Protein AF-A0A0B7C1D8-F1 (afdb_monomer_lite)

Structure (mmCIF, N/CA/C/O backbone):
data_AF-A0A0B7C1D8-F1
#
_entry.id   AF-A0A0B7C1D8-F1
#
loop_
_atom_site.group_PDB
_atom_si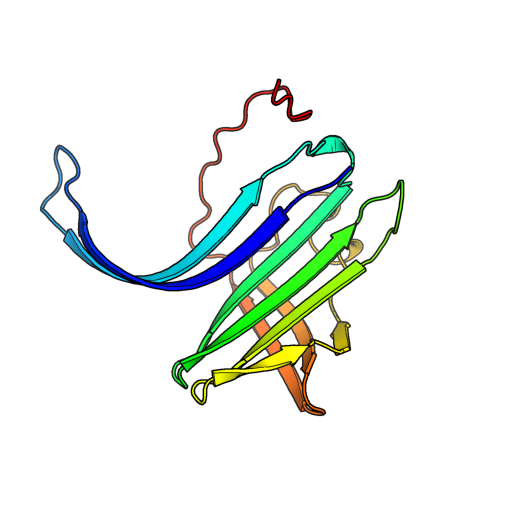te.id
_atom_site.type_symbol
_atom_site.label_atom_id
_atom_site.label_alt_id
_atom_site.label_comp_id
_atom_site.label_asym_id
_atom_site.label_entity_id
_atom_site.label_seq_id
_atom_site.pdbx_PDB_ins_code
_atom_site.Cartn_x
_atom_site.Cartn_y
_atom_site.Cartn_z
_atom_site.occupancy
_atom_site.B_iso_or_equiv
_atom_site.auth_seq_id
_atom_site.auth_comp_id
_atom_site.auth_asym_id
_atom_site.auth_atom_id
_atom_site.pdbx_PDB_model_num
ATOM 1 N N . ASN A 1 1 ? -17.982 16.133 -4.429 1.00 58.16 1 ASN A N 1
ATOM 2 C CA . ASN A 1 1 ? -16.902 15.341 -5.052 1.00 58.16 1 ASN A CA 1
ATOM 3 C C . ASN A 1 1 ? -17.218 13.875 -4.863 1.00 58.16 1 ASN A C 1
ATOM 5 O O . ASN A 1 1 ? -17.187 13.420 -3.731 1.00 58.16 1 ASN A O 1
ATOM 9 N N . HIS A 1 2 ? -17.600 13.175 -5.929 1.00 66.50 2 HIS A N 1
ATOM 10 C CA . HIS A 1 2 ? -17.726 11.719 -5.913 1.00 66.50 2 HIS A CA 1
ATOM 11 C C . HIS A 1 2 ? -16.501 11.149 -6.629 1.00 66.50 2 HIS A C 1
ATOM 13 O O . HIS A 1 2 ? -16.227 11.529 -7.769 1.00 66.50 2 HIS A O 1
ATOM 19 N N . GLN A 1 3 ? -15.752 10.302 -5.929 1.00 74.75 3 GLN A N 1
ATOM 20 C CA . GLN A 1 3 ? -14.661 9.513 -6.483 1.00 74.75 3 GLN A CA 1
ATOM 21 C C . GLN A 1 3 ? -15.024 8.051 -6.253 1.00 74.75 3 GLN A C 1
ATOM 23 O O . GLN A 1 3 ? -15.318 7.661 -5.125 1.00 74.75 3 GLN A O 1
ATOM 28 N N . SER A 1 4 ? -15.002 7.256 -7.316 1.00 82.12 4 SER A N 1
ATOM 29 C CA . SER A 1 4 ? -15.065 5.804 -7.203 1.00 82.12 4 SER A CA 1
ATOM 30 C C . SER A 1 4 ? -13.639 5.278 -7.140 1.00 82.12 4 SER A C 1
ATOM 32 O O . SER A 1 4 ? -12.812 5.604 -7.995 1.00 82.12 4 SER A O 1
ATOM 34 N N . HIS A 1 5 ? -13.355 4.496 -6.107 1.00 86.56 5 HIS A N 1
ATOM 35 C CA . HIS A 1 5 ? -12.053 3.900 -5.861 1.00 86.56 5 HIS A CA 1
ATOM 36 C C . HIS A 1 5 ? -12.253 2.424 -5.547 1.00 86.56 5 HIS A C 1
ATOM 38 O O . HIS A 1 5 ? -13.123 2.081 -4.745 1.00 86.56 5 HIS A O 1
ATOM 44 N N . TYR A 1 6 ? -11.493 1.565 -6.210 1.00 87.62 6 TYR A N 1
ATOM 45 C CA . TYR A 1 6 ? -11.467 0.147 -5.903 1.00 87.62 6 TYR A CA 1
ATOM 46 C C . TYR A 1 6 ? -10.062 -0.394 -6.128 1.00 87.62 6 TYR A C 1
ATOM 48 O O . TYR A 1 6 ? -9.352 0.013 -7.049 1.00 87.62 6 TYR A O 1
ATOM 56 N N . GLU A 1 7 ? -9.703 -1.350 -5.288 1.00 91.31 7 GLU A N 1
ATOM 57 C CA . GLU A 1 7 ? -8.437 -2.055 -5.331 1.00 91.31 7 GLU A CA 1
ATOM 58 C C . GLU A 1 7 ? -8.730 -3.532 -5.591 1.00 91.31 7 GLU A C 1
ATOM 60 O O . GLU A 1 7 ? -9.698 -4.088 -5.067 1.00 91.31 7 GLU A O 1
ATOM 65 N N . GLN A 1 8 ? -7.918 -4.171 -6.427 1.00 92.62 8 GLN A N 1
ATOM 66 C CA . GLN A 1 8 ? -8.058 -5.591 -6.723 1.00 92.62 8 GLN A CA 1
ATOM 67 C C . GLN A 1 8 ? -6.700 -6.279 -6.659 1.00 92.62 8 GLN A C 1
ATOM 69 O O . GLN A 1 8 ? -5.808 -5.971 -7.450 1.00 92.62 8 GLN A O 1
ATOM 74 N N . TRP A 1 9 ? -6.572 -7.235 -5.745 1.00 95.00 9 TRP A N 1
ATOM 75 C CA . TRP A 1 9 ? -5.408 -8.109 -5.639 1.00 95.00 9 TRP A CA 1
ATOM 76 C C . TRP A 1 9 ? -5.431 -9.189 -6.716 1.00 95.00 9 TRP A C 1
ATOM 78 O O . TRP A 1 9 ? -6.497 -9.666 -7.117 1.00 95.00 9 TRP A O 1
ATOM 88 N N . GLY A 1 10 ? -4.252 -9.574 -7.187 1.00 92.81 10 GLY A N 1
ATOM 89 C CA . GLY A 1 10 ? -4.111 -10.655 -8.145 1.00 92.81 10 GLY A CA 1
ATOM 90 C C . GLY A 1 10 ? -2.677 -10.857 -8.599 1.00 92.81 10 GLY A C 1
ATOM 91 O O . GLY A 1 10 ? -1.728 -10.340 -8.016 1.00 92.81 10 GLY A O 1
ATOM 92 N N . GLU A 1 11 ? -2.538 -11.604 -9.685 1.00 94.38 11 GLU A N 1
ATOM 93 C CA . GLU A 1 11 ? -1.246 -12.009 -10.223 1.00 94.38 11 GLU A CA 1
ATOM 94 C C . GLU A 1 11 ? -1.040 -11.432 -11.619 1.00 94.38 11 GLU A C 1
ATOM 96 O O . GLU A 1 11 ? -1.950 -11.437 -12.451 1.00 94.38 11 GLU A O 1
ATOM 101 N N . LEU A 1 12 ? 0.183 -10.986 -11.893 1.00 93.75 12 LEU A N 1
ATOM 102 C CA . LEU A 1 12 ? 0.639 -10.621 -13.224 1.00 93.75 12 LEU A CA 1
ATOM 103 C C . LEU A 1 12 ? 1.667 -11.650 -13.692 1.00 93.75 12 LEU A C 1
ATOM 105 O O . LEU A 1 12 ? 2.711 -11.836 -13.063 1.00 93.75 12 LEU A O 1
ATOM 109 N N . ARG A 1 13 ? 1.366 -12.316 -14.811 1.00 96.69 13 ARG A N 1
ATOM 110 C CA . ARG A 1 13 ? 2.254 -13.288 -15.458 1.00 96.69 13 ARG A CA 1
ATOM 111 C C . ARG A 1 13 ? 2.494 -12.869 -16.902 1.00 96.69 13 ARG A C 1
ATOM 113 O O . ARG A 1 13 ? 1.536 -12.545 -17.602 1.00 96.69 13 ARG A O 1
ATOM 120 N N . GLY A 1 14 ? 3.739 -12.903 -17.360 1.00 96.44 14 GLY A N 1
ATOM 121 C CA . GLY A 1 14 ? 4.055 -12.594 -18.754 1.00 96.44 14 GLY A CA 1
ATOM 122 C C . GLY A 1 14 ? 5.543 -12.434 -19.013 1.00 96.44 14 GLY A C 1
ATOM 123 O O . GLY A 1 14 ? 6.355 -12.617 -18.112 1.00 96.44 14 GLY A O 1
ATOM 124 N N . THR A 1 15 ? 5.890 -12.070 -20.242 1.00 97.62 15 THR A N 1
ATOM 125 C CA . THR A 1 15 ? 7.268 -11.768 -20.637 1.00 97.62 15 THR A CA 1
ATOM 126 C C . THR A 1 15 ? 7.417 -10.265 -20.830 1.00 97.62 15 THR A C 1
ATOM 128 O O . THR A 1 15 ? 6.639 -9.641 -21.552 1.00 97.62 15 THR A O 1
ATOM 131 N N . LEU A 1 16 ? 8.399 -9.679 -20.155 1.00 95.94 16 LEU A N 1
ATOM 132 C CA . LEU A 1 16 ? 8.808 -8.297 -20.328 1.00 95.94 16 LEU A CA 1
ATOM 133 C C . LEU A 1 16 ? 9.881 -8.235 -21.414 1.00 95.94 16 LEU A C 1
ATOM 135 O O . LEU A 1 16 ? 10.964 -8.798 -21.257 1.00 95.94 16 LEU A O 1
ATOM 139 N N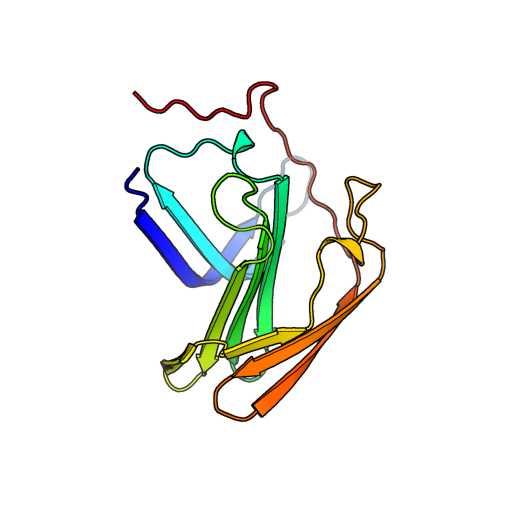 . HIS A 1 17 ? 9.566 -7.509 -22.480 1.00 96.81 17 HIS A N 1
ATOM 140 C CA . HIS A 1 17 ? 10.490 -7.190 -23.560 1.00 96.81 17 HIS A CA 1
ATOM 141 C C . HIS A 1 17 ? 10.956 -5.741 -23.394 1.00 96.81 17 HIS A C 1
ATOM 143 O O . HIS A 1 17 ? 10.128 -4.826 -23.380 1.00 96.81 17 HIS A O 1
ATOM 149 N N . VAL A 1 18 ? 12.266 -5.526 -23.266 1.00 95.81 18 VAL A N 1
ATOM 150 C CA . VAL A 1 18 ? 12.875 -4.188 -23.224 1.00 95.81 18 VAL A CA 1
ATOM 151 C C . VAL A 1 18 ? 13.947 -4.127 -24.304 1.00 95.81 18 VAL A C 1
ATO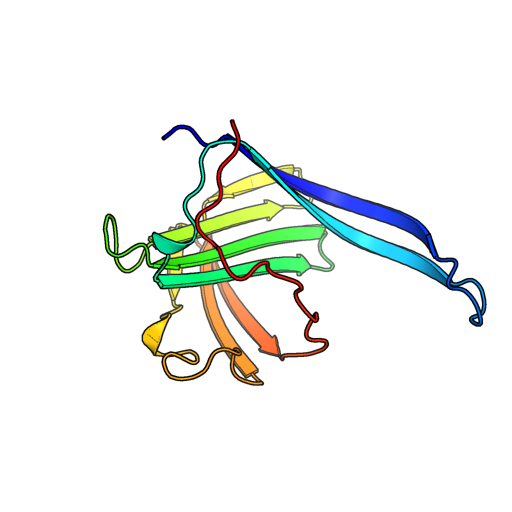M 153 O O . VAL A 1 18 ? 14.815 -4.992 -24.360 1.00 95.81 18 VAL A O 1
ATOM 156 N N . GLU A 1 19 ? 13.883 -3.121 -25.177 1.00 97.00 19 GLU A N 1
ATOM 157 C CA . GLU A 1 19 ? 14.850 -2.957 -26.265 1.00 97.00 19 GLU A CA 1
ATOM 158 C C . GLU A 1 19 ? 16.291 -2.938 -25.728 1.00 97.00 19 GLU A C 1
ATOM 160 O O . GLU A 1 19 ? 16.604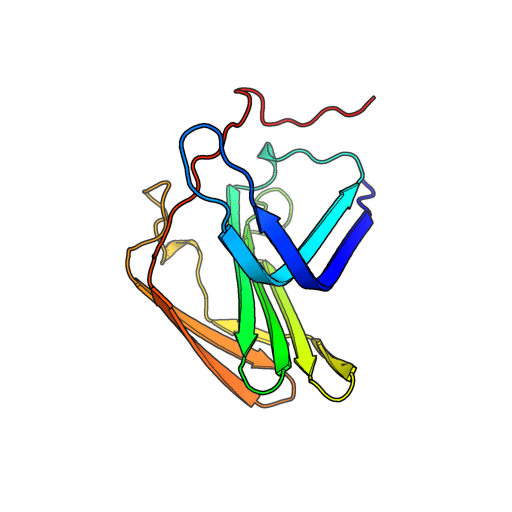 -2.210 -24.788 1.00 97.00 19 GLU A O 1
ATOM 165 N N . GLY A 1 20 ? 17.166 -3.756 -26.320 1.00 96.75 20 GLY A N 1
ATOM 166 C CA . GLY A 1 20 ? 18.560 -3.887 -25.889 1.00 96.75 20 GLY A CA 1
ATOM 167 C C . GLY A 1 20 ? 18.782 -4.778 -24.660 1.00 96.75 20 GLY A C 1
ATOM 168 O O . GLY A 1 20 ? 19.921 -4.894 -24.212 1.00 96.75 20 GLY A O 1
ATOM 169 N N . HIS A 1 21 ? 17.736 -5.423 -24.135 1.00 96.06 21 HIS A N 1
ATOM 170 C CA . HIS A 1 21 ? 17.819 -6.378 -23.032 1.00 96.06 21 HIS A CA 1
ATOM 171 C C . HIS A 1 21 ? 17.192 -7.723 -23.410 1.00 96.06 21 HIS A C 1
ATOM 173 O O . HIS A 1 21 ? 16.262 -7.785 -24.212 1.00 96.06 21 HIS A O 1
ATOM 179 N N . ASP A 1 22 ? 17.687 -8.795 -22.792 1.00 97.38 22 ASP A N 1
ATOM 180 C CA . ASP A 1 22 ? 17.092 -10.121 -22.934 1.00 97.38 22 ASP A CA 1
ATOM 181 C C . ASP A 1 22 ? 15.690 -10.164 -22.316 1.00 97.38 22 ASP A C 1
ATOM 183 O O . ASP A 1 22 ? 15.440 -9.572 -21.258 1.00 97.38 22 ASP A O 1
ATOM 187 N N . ASP A 1 23 ? 14.802 -10.933 -22.943 1.00 97.69 23 ASP A N 1
ATOM 188 C CA . ASP A 1 23 ? 13.445 -11.188 -22.467 1.00 97.69 23 ASP A CA 1
ATOM 189 C C . ASP A 1 23 ? 13.433 -11.703 -21.023 1.00 97.69 23 ASP A C 1
ATOM 191 O O . ASP A 1 23 ? 14.123 -12.663 -20.674 1.00 97.69 23 ASP A O 1
ATOM 195 N N . GLN A 1 24 ? 12.593 -11.098 -20.181 1.00 96.44 24 GLN A N 1
ATOM 196 C CA . GLN A 1 24 ? 12.438 -11.498 -18.783 1.00 96.44 24 GLN A CA 1
ATOM 197 C C . GLN A 1 24 ? 11.048 -12.086 -18.551 1.00 96.44 24 GLN A C 1
ATOM 199 O O . GLN A 1 24 ? 10.043 -11.403 -18.730 1.00 96.44 24 GLN A O 1
ATOM 204 N N . THR A 1 25 ? 10.963 -13.341 -18.107 1.00 96.62 25 THR A N 1
ATOM 205 C CA . THR A 1 25 ? 9.682 -13.913 -17.660 1.00 96.62 25 THR A CA 1
ATOM 206 C C . THR A 1 25 ? 9.369 -13.424 -16.248 1.00 96.62 25 THR A C 1
ATOM 208 O O . THR A 1 25 ? 10.174 -13.592 -15.334 1.00 96.62 25 THR A O 1
ATOM 211 N N . LEU A 1 26 ? 8.193 -12.831 -16.063 1.00 95.38 26 LEU A N 1
ATOM 212 C CA . LEU A 1 26 ? 7.729 -12.251 -14.810 1.00 95.38 26 LEU A CA 1
ATOM 213 C C . LEU A 1 26 ? 6.573 -13.054 -14.213 1.00 95.38 26 LEU A C 1
ATOM 215 O O . LEU A 1 26 ? 5.627 -13.446 -14.903 1.00 95.38 26 LEU A O 1
ATOM 219 N N . TYR A 1 27 ? 6.640 -13.219 -12.895 1.00 94.75 27 TYR A N 1
ATOM 220 C CA . TYR A 1 27 ? 5.557 -13.693 -12.048 1.00 94.75 27 TYR A CA 1
ATOM 221 C C . TYR A 1 27 ? 5.484 -12.795 -10.815 1.00 94.75 27 TYR A C 1
ATOM 223 O O . TYR A 1 27 ? 6.358 -12.858 -9.950 1.00 94.75 27 TYR A O 1
ATOM 231 N N . LEU A 1 28 ? 4.486 -11.916 -10.766 1.00 92.38 28 LEU A N 1
ATOM 232 C CA . LEU A 1 28 ? 4.375 -10.875 -9.748 1.00 92.38 28 LEU A CA 1
ATOM 233 C C . LEU A 1 28 ? 3.023 -10.952 -9.043 1.00 92.38 28 LEU A C 1
ATOM 235 O O . LEU A 1 28 ? 1.986 -11.092 -9.689 1.00 92.38 28 LEU A O 1
ATOM 239 N N . GLN A 1 29 ? 3.040 -10.785 -7.723 1.00 92.75 29 GLN A N 1
ATOM 240 C CA . GLN A 1 29 ? 1.844 -10.427 -6.961 1.00 92.75 29 GLN A CA 1
ATOM 241 C C . GLN A 1 29 ? 1.607 -8.929 -7.125 1.00 92.75 29 GLN A C 1
ATOM 243 O O . GLN A 1 29 ? 2.545 -8.133 -7.044 1.00 92.75 29 GLN A O 1
ATOM 248 N N . CYS A 1 30 ? 0.378 -8.541 -7.437 1.00 92.75 30 CYS A N 1
ATOM 249 C CA . CYS A 1 30 ? 0.049 -7.188 -7.860 1.00 92.75 30 CYS A CA 1
ATOM 250 C C . CYS A 1 30 ? -1.266 -6.713 -7.247 1.00 92.75 30 CYS A C 1
ATOM 252 O O . CYS A 1 30 ? -2.163 -7.494 -6.930 1.00 92.75 30 CYS A O 1
ATOM 254 N N . VAL A 1 31 ? -1.389 -5.392 -7.158 1.00 93.75 31 VAL A N 1
ATOM 255 C CA . VAL A 1 31 ? -2.645 -4.709 -6.869 1.00 93.75 31 VAL A CA 1
ATOM 256 C C . VAL A 1 31 ? -2.987 -3.804 -8.044 1.00 93.75 31 VAL A C 1
ATOM 258 O O . VAL A 1 31 ? -2.154 -3.039 -8.531 1.00 93.75 31 VAL A O 1
ATOM 261 N N . ARG A 1 32 ? -4.225 -3.899 -8.521 1.00 92.75 32 ARG A N 1
ATOM 262 C CA . ARG A 1 32 ? -4.810 -2.928 -9.440 1.00 92.75 32 ARG A CA 1
ATOM 263 C C . ARG A 1 32 ? -5.536 -1.882 -8.610 1.00 92.75 32 ARG A C 1
ATOM 265 O O . ARG A 1 32 ? -6.653 -2.131 -8.169 1.00 92.75 32 ARG A O 1
ATOM 272 N N . ASP A 1 33 ? -4.894 -0.738 -8.413 1.00 90.88 33 ASP A N 1
ATOM 273 C CA . ASP A 1 33 ? -5.528 0.454 -7.852 1.00 90.88 33 ASP A CA 1
ATOM 274 C C . ASP A 1 33 ? -6.207 1.252 -8.974 1.00 90.88 33 ASP A C 1
ATOM 276 O O . ASP A 1 33 ? -5.556 1.671 -9.935 1.00 90.88 33 ASP A O 1
ATOM 280 N N . HIS A 1 34 ? -7.522 1.443 -8.881 1.00 89.50 34 HIS A N 1
ATOM 281 C CA . HIS A 1 34 ? -8.278 2.230 -9.845 1.00 89.50 34 HIS A CA 1
ATOM 282 C C . HIS A 1 34 ? -9.075 3.332 -9.155 1.00 89.50 34 HIS A C 1
ATOM 284 O O . HIS A 1 34 ? -9.967 3.088 -8.343 1.00 89.50 34 HIS A O 1
ATOM 290 N N . SER A 1 35 ? -8.812 4.566 -9.581 1.00 85.56 35 SER A N 1
ATOM 291 C CA . SER A 1 35 ? -9.479 5.773 -9.106 1.00 85.56 35 SER A CA 1
ATOM 292 C C . SER A 1 35 ? -10.076 6.551 -10.278 1.00 85.56 35 SER A C 1
ATOM 294 O O . SER A 1 35 ? -9.356 6.917 -11.202 1.00 85.56 35 SER A O 1
ATOM 296 N N . PHE A 1 36 ? -11.371 6.868 -10.216 1.00 85.12 36 PHE A N 1
ATOM 297 C CA . PHE A 1 36 ? -12.057 7.706 -11.206 1.00 85.12 36 PHE A CA 1
ATOM 298 C C . PHE A 1 36 ? -12.920 8.778 -10.527 1.00 85.12 36 PHE A C 1
ATOM 300 O O . PHE A 1 36 ? -13.601 8.511 -9.536 1.00 85.12 36 PHE A O 1
ATOM 307 N N . GLY A 1 37 ? -12.900 9.995 -11.074 1.00 83.62 37 GLY A N 1
ATOM 308 C CA . GLY A 1 37 ? -13.656 11.149 -10.587 1.00 83.62 37 GLY A CA 1
ATOM 309 C C . GLY A 1 37 ? -12.804 12.417 -10.500 1.00 83.62 37 GLY A C 1
ATOM 310 O O . GLY A 1 37 ? -11.612 12.415 -10.807 1.00 83.62 37 GLY A O 1
ATOM 311 N N . ARG A 1 38 ? -13.414 13.527 -10.066 1.00 81.44 38 ARG A N 1
ATOM 312 C CA . ARG A 1 38 ? -12.685 14.787 -9.842 1.00 81.44 38 ARG A CA 1
ATOM 313 C C . ARG A 1 38 ? -11.823 14.661 -8.587 1.00 81.44 38 ARG A C 1
ATOM 315 O O . ARG A 1 38 ? -12.365 14.550 -7.488 1.00 81.44 38 ARG A O 1
ATOM 322 N N . ARG A 1 39 ? -10.501 14.729 -8.757 1.00 78.69 39 ARG A N 1
ATOM 323 C CA . ARG A 1 39 ? -9.518 14.663 -7.672 1.00 78.69 39 ARG A CA 1
ATOM 324 C C . ARG A 1 39 ? -8.571 15.852 -7.748 1.00 78.69 39 ARG A C 1
ATOM 326 O O . ARG A 1 39 ? -7.897 16.043 -8.754 1.00 78.69 39 ARG A O 1
ATOM 333 N N . ASP A 1 40 ? -8.508 16.621 -6.668 1.00 83.81 40 ASP A N 1
ATOM 334 C CA . ASP A 1 40 ? -7.519 17.683 -6.506 1.00 83.81 40 ASP A CA 1
ATOM 335 C C . ASP A 1 40 ? -6.400 17.176 -5.595 1.00 83.81 40 ASP A C 1
ATOM 337 O O . ASP A 1 40 ? -6.579 17.100 -4.384 1.00 83.81 40 ASP A O 1
ATOM 341 N N . TRP A 1 41 ? -5.240 16.810 -6.148 1.00 83.12 41 TRP A N 1
ATOM 342 C CA . TRP A 1 41 ? -4.144 16.294 -5.320 1.00 83.12 41 TRP A CA 1
ATOM 343 C C . TRP A 1 41 ? -3.573 17.336 -4.359 1.00 83.12 41 TRP A C 1
ATOM 345 O O . TRP A 1 41 ? -2.947 16.959 -3.375 1.00 83.12 41 TRP A O 1
ATOM 355 N N . ARG A 1 42 ? -3.840 18.629 -4.585 1.00 85.31 42 ARG A N 1
ATOM 356 C CA . ARG A 1 42 ? -3.437 19.714 -3.678 1.00 85.31 42 ARG A CA 1
ATOM 357 C C . ARG A 1 42 ? -4.224 19.698 -2.369 1.00 85.31 42 ARG A C 1
ATOM 359 O O . ARG A 1 42 ? -3.826 20.368 -1.425 1.00 85.31 42 ARG A O 1
ATOM 366 N N . SER A 1 43 ? -5.337 18.957 -2.291 1.00 86.44 43 SER A N 1
ATOM 367 C CA . SER A 1 43 ? -6.065 18.803 -1.029 1.00 86.44 43 SER A CA 1
ATOM 368 C C . SER A 1 43 ? -5.309 17.940 -0.023 1.00 86.44 43 SER A C 1
ATOM 370 O O . SER A 1 43 ? -5.552 18.065 1.175 1.00 86.44 43 SER A O 1
ATOM 372 N N . PHE A 1 44 ? -4.431 17.054 -0.496 1.00 88.19 44 PHE A N 1
ATOM 373 C CA . PHE A 1 44 ? -3.601 16.219 0.358 1.00 88.19 44 PHE A CA 1
ATOM 374 C C . PHE A 1 44 ? -2.334 16.986 0.718 1.00 88.19 44 PHE A C 1
ATOM 376 O O . PHE A 1 44 ? -1.573 17.377 -0.163 1.00 88.19 44 PHE A O 1
ATOM 383 N N . HIS A 1 45 ? -2.089 17.151 2.016 1.00 89.31 45 HIS A N 1
ATOM 384 C CA . HIS A 1 45 ? -0.760 17.538 2.490 1.00 89.31 45 HIS A CA 1
ATOM 385 C C . HIS A 1 45 ? 0.193 16.366 2.298 1.00 89.31 45 HIS A C 1
ATOM 387 O O . HIS A 1 45 ? 1.277 16.513 1.739 1.00 89.31 45 HIS A O 1
ATOM 393 N N . ARG A 1 46 ? -0.246 15.171 2.723 1.00 88.56 46 ARG A N 1
ATOM 394 C CA . ARG A 1 46 ? 0.584 13.971 2.687 1.00 88.56 46 ARG A CA 1
ATOM 395 C C . ARG A 1 46 ? -0.211 12.694 2.893 1.00 88.56 46 ARG A C 1
ATOM 397 O O . ARG A 1 46 ? -1.258 12.711 3.531 1.00 88.56 46 ARG A O 1
ATOM 404 N N . TYR A 1 47 ? 0.309 11.581 2.396 1.00 91.31 47 TYR A N 1
ATOM 405 C CA . TYR A 1 47 ? -0.205 10.254 2.705 1.00 91.31 47 TYR A CA 1
ATOM 406 C C . TYR A 1 47 ? 0.893 9.199 2.581 1.00 91.31 47 TYR A C 1
ATOM 408 O O . TYR A 1 47 ? 1.859 9.383 1.840 1.00 91.31 47 TYR A O 1
ATOM 416 N N . ILE A 1 48 ? 0.720 8.088 3.288 1.00 91.69 48 ILE A N 1
ATOM 417 C CA . ILE A 1 48 ? 1.516 6.870 3.131 1.00 91.69 48 ILE A CA 1
ATOM 418 C C . ILE A 1 48 ? 0.531 5.709 3.080 1.00 91.69 48 ILE A C 1
ATOM 420 O O . ILE A 1 48 ? -0.228 5.531 4.029 1.00 91.69 48 ILE A O 1
ATOM 424 N N . ILE A 1 49 ? 0.555 4.941 1.989 1.00 94.31 49 ILE A N 1
ATOM 425 C CA . ILE A 1 49 ? -0.210 3.700 1.829 1.00 94.31 49 ILE A CA 1
ATOM 426 C C . ILE A 1 49 ? 0.776 2.557 1.610 1.00 94.31 49 ILE A C 1
ATOM 428 O O . ILE A 1 49 ? 1.663 2.651 0.758 1.00 94.31 49 ILE A O 1
ATOM 432 N N . HIS A 1 50 ? 0.606 1.479 2.364 1.00 95.62 50 HIS A N 1
ATOM 433 C CA . HIS A 1 50 ? 1.323 0.224 2.204 1.00 95.62 50 HIS A CA 1
ATOM 434 C C . HIS A 1 50 ? 0.397 -0.816 1.585 1.00 95.62 50 HIS A C 1
ATOM 436 O O . HIS A 1 50 ? -0.701 -1.047 2.084 1.00 95.62 50 HIS A O 1
ATOM 442 N N . PHE A 1 51 ? 0.890 -1.470 0.537 1.00 96.25 51 PHE A N 1
ATOM 443 C CA . PHE A 1 51 ? 0.321 -2.688 -0.026 1.00 96.25 51 PHE A CA 1
ATOM 444 C C . PHE A 1 51 ? 1.259 -3.839 0.332 1.00 96.25 51 PHE A C 1
ATOM 446 O O . PHE A 1 51 ? 2.418 -3.841 -0.084 1.00 96.25 51 PHE A O 1
ATOM 453 N N . ILE A 1 52 ? 0.788 -4.777 1.150 1.00 96.69 52 ILE A N 1
ATOM 454 C CA . ILE A 1 52 ? 1.598 -5.866 1.701 1.00 96.69 52 ILE A CA 1
ATOM 455 C C . ILE A 1 52 ? 0.973 -7.194 1.285 1.00 96.69 52 ILE A C 1
ATOM 457 O O . ILE A 1 52 ? -0.209 -7.425 1.519 1.00 96.69 52 ILE A O 1
ATOM 461 N N . TYR A 1 53 ? 1.783 -8.073 0.702 1.00 95.69 53 TYR A N 1
ATOM 462 C CA . TYR A 1 53 ? 1.419 -9.453 0.394 1.00 95.69 53 TYR A CA 1
ATOM 463 C C . TYR A 1 53 ? 2.261 -10.392 1.260 1.00 95.69 53 TYR A C 1
ATOM 465 O O . TYR A 1 53 ? 3.488 -10.266 1.287 1.00 95.69 53 TYR A O 1
ATOM 473 N N . LEU A 1 54 ? 1.615 -11.311 1.976 1.00 95.12 54 LEU A N 1
ATOM 474 C CA . LEU A 1 54 ? 2.272 -12.308 2.821 1.00 95.12 54 LEU A CA 1
ATOM 475 C C . LEU A 1 54 ? 2.283 -13.680 2.141 1.00 95.12 54 LEU A C 1
ATOM 477 O O . LEU A 1 54 ? 1.378 -14.022 1.385 1.00 95.12 54 LEU A O 1
ATOM 481 N N . GLU A 1 55 ? 3.268 -14.512 2.478 1.00 94.50 55 GLU A N 1
ATOM 482 C CA . GLU A 1 55 ? 3.376 -15.892 1.972 1.00 94.50 55 GLU A CA 1
ATOM 483 C C . GLU A 1 55 ? 2.152 -16.757 2.309 1.00 94.50 55 GLU A C 1
ATOM 485 O O . GLU A 1 55 ? 1.847 -17.703 1.588 1.00 94.50 55 GLU A O 1
ATOM 490 N N . SER A 1 56 ? 1.408 -16.403 3.363 1.00 94.88 56 SER A N 1
ATOM 491 C CA . SER A 1 56 ? 0.134 -17.034 3.720 1.00 94.88 56 SER A CA 1
ATOM 492 C C . SER A 1 56 ? -0.992 -16.781 2.709 1.00 94.88 56 SER A C 1
ATOM 494 O O . SER A 1 56 ? -2.067 -17.352 2.864 1.00 94.88 56 SER A O 1
ATOM 496 N N . GLY A 1 57 ? -0.788 -15.898 1.726 1.00 94.62 57 GLY A N 1
ATOM 497 C CA . GLY A 1 57 ? -1.826 -15.387 0.827 1.00 94.62 57 GLY A CA 1
ATOM 498 C C . GLY A 1 57 ? -2.629 -14.223 1.416 1.00 94.62 57 GLY A C 1
ATOM 499 O O . GLY A 1 57 ? -3.538 -13.712 0.766 1.00 94.62 57 GLY A O 1
ATOM 500 N N . THR A 1 58 ? -2.304 -13.780 2.636 1.00 96.12 58 THR A N 1
ATOM 501 C CA . THR A 1 58 ? -2.922 -12.596 3.241 1.00 96.12 58 THR A CA 1
ATOM 502 C C . THR A 1 58 ? -2.428 -11.336 2.537 1.00 96.12 58 THR A C 1
ATOM 504 O O . THR A 1 58 ? -1.221 -11.114 2.419 1.00 96.12 58 THR A O 1
ATOM 507 N N . CYS A 1 59 ? -3.362 -10.487 2.126 1.00 96.81 59 CYS A N 1
ATOM 508 C CA . CYS A 1 59 ? -3.091 -9.181 1.543 1.00 96.81 59 CYS A CA 1
ATOM 509 C C . CYS A 1 59 ? -3.536 -8.080 2.508 1.00 96.81 59 CYS A C 1
ATOM 511 O O . CYS A 1 59 ? -4.593 -8.181 3.128 1.00 96.81 59 CYS A O 1
ATOM 513 N N . VAL A 1 60 ? -2.751 -7.016 2.630 1.00 97.62 60 VAL A N 1
ATOM 514 C CA . VAL A 1 60 ? -3.049 -5.887 3.515 1.00 97.62 60 VAL A CA 1
ATOM 515 C C . VAL A 1 60 ? -2.901 -4.594 2.738 1.00 97.62 60 VAL A C 1
ATOM 517 O O . VAL A 1 60 ? -1.867 -4.354 2.110 1.00 97.62 60 VAL A O 1
ATOM 520 N N . GLN A 1 61 ? -3.916 -3.744 2.838 1.00 97.38 61 GLN A N 1
ATOM 521 C CA . GLN A 1 61 ? -3.786 -2.325 2.554 1.00 97.38 61 GLN A CA 1
ATOM 522 C C . GLN A 1 61 ? -3.887 -1.584 3.880 1.00 97.38 61 GLN A C 1
ATOM 524 O O . GLN A 1 61 ? -4.805 -1.825 4.659 1.00 97.38 61 GLN A O 1
ATOM 529 N N . VAL A 1 62 ? -2.919 -0.726 4.175 1.00 97.88 62 VAL A N 1
ATOM 530 C CA . VAL A 1 62 ? -2.935 0.066 5.406 1.00 97.88 62 VAL A CA 1
ATOM 531 C C . VAL A 1 62 ? -2.210 1.375 5.185 1.00 97.88 62 VAL A C 1
ATOM 533 O O . VAL A 1 62 ? -1.200 1.428 4.485 1.00 97.88 62 VAL A O 1
ATOM 536 N N . GLY A 1 63 ? -2.710 2.451 5.771 1.00 95.94 63 GLY A N 1
ATOM 537 C CA . GLY A 1 63 ? -2.078 3.738 5.593 1.00 95.94 63 GLY A CA 1
ATOM 538 C C . GLY A 1 63 ? -2.682 4.860 6.404 1.00 95.94 63 GLY A C 1
ATOM 539 O O . GLY A 1 63 ? -3.675 4.710 7.118 1.00 95.94 63 GLY A O 1
ATOM 540 N N . VAL A 1 64 ? -2.044 6.015 6.265 1.00 95.06 64 VAL A N 1
ATOM 541 C CA . VAL A 1 64 ? -2.458 7.257 6.906 1.00 95.06 64 VAL A CA 1
ATOM 542 C C . VAL A 1 64 ? -2.442 8.408 5.915 1.00 95.06 64 VAL A C 1
ATOM 544 O O . VAL A 1 64 ? -1.574 8.496 5.044 1.00 95.06 64 VAL A O 1
ATOM 547 N N . VAL A 1 65 ? -3.423 9.294 6.043 1.00 93.69 65 VAL A N 1
ATOM 548 C CA . VAL A 1 65 ? -3.696 10.375 5.095 1.00 93.69 65 VAL A CA 1
ATOM 549 C C . VAL A 1 65 ? -3.936 11.677 5.855 1.00 93.69 65 VAL A C 1
ATOM 551 O O . VAL A 1 65 ? -4.715 11.718 6.804 1.00 93.69 65 VAL A O 1
ATOM 554 N N . CYS A 1 66 ? -3.300 12.757 5.410 1.00 92.62 66 CYS A N 1
ATOM 555 C CA . CYS A 1 66 ? -3.545 14.120 5.862 1.00 92.62 66 CYS A CA 1
ATOM 556 C C . CYS A 1 66 ? -4.142 14.939 4.713 1.00 92.62 66 CYS A C 1
ATOM 558 O O . CYS A 1 66 ? -3.486 15.211 3.701 1.00 92.62 66 CYS A O 1
ATOM 560 N N . GLN A 1 67 ? -5.393 15.352 4.891 1.00 91.94 67 GLN A N 1
ATOM 561 C CA . GLN A 1 67 ? -6.117 16.256 4.007 1.00 91.94 67 GLN A CA 1
ATOM 562 C C . GLN A 1 67 ? -6.560 17.464 4.848 1.00 91.94 67 GLN A C 1
ATOM 564 O O . GLN A 1 67 ? -7.681 17.448 5.353 1.00 91.94 67 GLN A O 1
ATOM 569 N N . PRO A 1 68 ? -5.722 18.506 5.032 1.00 89.12 68 PRO A N 1
ATOM 570 C CA . PRO A 1 68 ? -5.929 19.547 6.051 1.00 89.12 68 PRO A CA 1
ATOM 571 C C . PRO A 1 68 ? -7.290 20.246 6.008 1.00 89.12 68 PRO A C 1
ATOM 573 O O . PRO A 1 68 ? -7.826 20.623 7.043 1.00 89.12 68 PRO A O 1
ATOM 576 N N . ASN A 1 69 ? -7.881 20.367 4.818 1.00 87.50 69 ASN A N 1
ATOM 577 C CA . ASN A 1 69 ? -9.210 20.956 4.632 1.00 87.50 69 ASN A CA 1
ATOM 578 C C . ASN A 1 69 ? -10.362 20.080 5.167 1.00 87.50 69 ASN A C 1
ATOM 580 O O . ASN A 1 69 ? -11.511 20.511 5.137 1.00 87.50 69 ASN A O 1
ATOM 584 N N . LEU A 1 70 ? -10.081 18.841 5.580 1.00 87.25 70 LEU A N 1
ATOM 585 C CA . LEU A 1 70 ? -11.060 17.867 6.058 1.00 87.25 70 LEU A CA 1
ATOM 586 C C . LEU A 1 70 ? -10.611 17.222 7.376 1.00 87.25 70 LEU A C 1
ATOM 588 O O . LEU A 1 70 ? -11.315 17.332 8.374 1.00 87.25 70 LEU A O 1
ATOM 592 N N . MET A 1 71 ? -9.457 16.549 7.381 1.00 89.19 71 MET A N 1
ATOM 593 C CA . MET A 1 71 ? -8.911 15.808 8.523 1.00 89.19 71 MET A CA 1
ATOM 594 C C . MET A 1 71 ? -7.378 15.759 8.444 1.00 89.19 71 MET A C 1
ATOM 596 O O . MET A 1 71 ? -6.809 15.477 7.389 1.00 89.19 71 MET A O 1
ATOM 600 N N . SER A 1 72 ? -6.699 15.997 9.567 1.00 87.50 72 SER A N 1
ATOM 601 C CA . SER A 1 72 ? -5.230 16.012 9.647 1.00 87.50 72 SER A CA 1
ATOM 602 C C . SER A 1 72 ? -4.594 14.621 9.761 1.00 87.50 72 SER A C 1
ATOM 604 O O . SER A 1 72 ? -3.422 14.463 9.428 1.00 87.50 72 SER A O 1
ATOM 606 N N . HIS A 1 73 ? -5.343 13.611 10.215 1.00 88.94 73 HIS A N 1
ATOM 607 C CA . HIS A 1 73 ? -4.831 12.251 10.415 1.00 88.94 73 HIS A CA 1
ATOM 608 C C . HIS A 1 73 ? -5.949 11.217 10.263 1.00 88.94 73 HIS A C 1
ATOM 610 O O . HIS A 1 73 ? -6.636 10.862 11.216 1.00 88.94 73 HIS A O 1
ATOM 616 N N . VAL A 1 74 ? -6.158 10.760 9.033 1.00 93.38 74 VAL A N 1
ATOM 617 C CA . VAL A 1 74 ? -7.080 9.664 8.721 1.00 93.38 74 VAL A CA 1
ATOM 618 C C . VAL A 1 74 ? -6.286 8.372 8.673 1.00 93.38 74 VAL A C 1
ATOM 620 O O . VAL A 1 74 ? -5.278 8.307 7.973 1.00 93.38 74 VAL A O 1
ATOM 623 N N . LYS A 1 75 ? -6.754 7.349 9.383 1.00 95.38 75 LYS A N 1
ATOM 624 C CA . LYS A 1 75 ? -6.215 5.989 9.342 1.00 95.38 75 LYS A CA 1
ATOM 625 C C . LYS A 1 75 ? -7.133 5.143 8.471 1.00 95.38 75 LYS A C 1
ATOM 627 O O . LYS A 1 75 ? -8.348 5.194 8.650 1.00 95.38 75 LYS A O 1
ATOM 632 N N . ILE A 1 76 ? -6.568 4.422 7.511 1.00 95.38 76 ILE A N 1
ATOM 633 C CA . ILE A 1 76 ? -7.331 3.588 6.580 1.00 95.38 76 ILE A CA 1
ATOM 634 C C . ILE A 1 76 ? -6.665 2.226 6.427 1.00 95.38 76 ILE A C 1
ATOM 636 O O . ILE A 1 76 ? -5.444 2.117 6.549 1.00 95.38 76 ILE A O 1
ATOM 640 N N . GLY A 1 77 ? -7.461 1.198 6.148 1.00 96.88 77 GLY A N 1
ATOM 641 C CA . GLY A 1 77 ? -6.924 -0.111 5.815 1.00 96.88 77 GLY A CA 1
ATOM 642 C C . GLY A 1 77 ? -7.922 -1.254 5.869 1.00 96.88 77 GLY A C 1
ATOM 643 O O . GLY A 1 77 ? -9.003 -1.142 6.452 1.00 96.88 77 GLY A O 1
ATOM 644 N N . TYR A 1 78 ? -7.513 -2.376 5.291 1.00 97.56 78 TYR A N 1
ATOM 645 C CA . TYR A 1 78 ? -8.153 -3.676 5.434 1.00 97.56 78 TYR A CA 1
ATOM 646 C C . TYR A 1 78 ? -7.121 -4.807 5.379 1.00 97.56 78 TYR A C 1
ATOM 648 O O . TYR A 1 78 ? -6.031 -4.665 4.819 1.00 97.56 78 TYR A O 1
ATOM 656 N N . VAL A 1 79 ? -7.511 -5.956 5.924 1.00 98.00 79 VAL A N 1
ATOM 657 C CA . VAL A 1 79 ? -6.820 -7.237 5.765 1.00 98.00 79 VAL A CA 1
ATOM 658 C C . VAL A 1 79 ? -7.737 -8.165 4.979 1.00 98.00 79 VAL A C 1
ATOM 660 O O . VA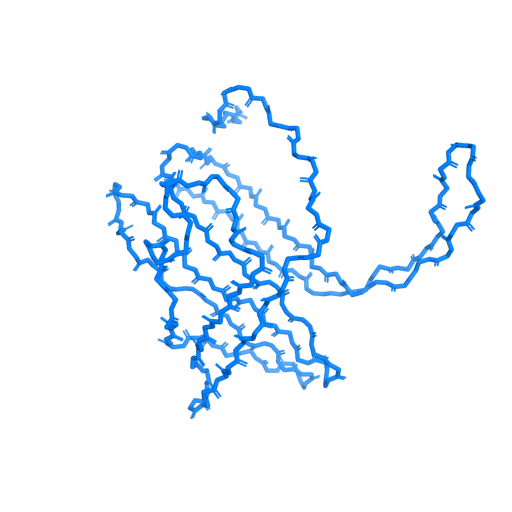L A 1 79 ? -8.883 -8.372 5.367 1.00 98.00 79 VAL A O 1
ATOM 663 N N . SER A 1 80 ? -7.236 -8.699 3.869 1.00 96.75 80 SER A N 1
ATOM 664 C CA . SER A 1 80 ? -7.879 -9.736 3.063 1.00 96.75 80 SER A CA 1
ATOM 665 C C . SER A 1 80 ? -7.149 -11.051 3.302 1.00 96.75 80 SER A C 1
ATOM 667 O O . SER A 1 80 ? -5.981 -11.196 2.942 1.00 96.75 80 SER A O 1
ATOM 669 N N . TYR A 1 81 ? -7.825 -12.015 3.908 1.00 96.50 81 TYR A N 1
ATOM 670 C CA . TYR A 1 81 ? -7.273 -13.331 4.202 1.00 96.50 81 TYR A CA 1
ATOM 671 C C . TYR A 1 81 ? -7.368 -14.263 2.989 1.00 96.50 81 TYR A C 1
ATOM 673 O O . TYR A 1 81 ? -8.205 -14.091 2.103 1.00 96.50 81 TYR A O 1
ATOM 681 N N . ALA A 1 82 ? -6.527 -15.300 2.964 1.00 94.38 82 ALA A N 1
ATOM 682 C CA . ALA A 1 82 ? -6.500 -16.280 1.875 1.00 94.38 82 ALA A CA 1
ATOM 683 C C . ALA A 1 82 ? -7.795 -17.108 1.749 1.00 94.38 82 ALA A C 1
ATOM 685 O O . ALA A 1 82 ? -8.056 -17.696 0.702 1.00 94.38 82 ALA A O 1
ATOM 686 N N . ASN A 1 83 ? -8.615 -17.151 2.803 1.00 94.69 83 ASN A N 1
ATOM 687 C CA . ASN A 1 83 ? -9.937 -17.779 2.784 1.00 94.69 83 ASN A CA 1
ATOM 688 C C . ASN A 1 83 ? -11.025 -16.890 2.138 1.00 94.69 83 ASN A C 1
ATOM 690 O O . ASN A 1 83 ? -12.152 -17.350 1.979 1.00 94.69 83 ASN A O 1
ATOM 694 N N . GLY A 1 84 ? -10.693 -15.649 1.758 1.00 92.31 84 GLY A N 1
ATOM 695 C CA . GLY A 1 84 ? -11.606 -14.679 1.155 1.00 92.31 84 GLY A CA 1
ATOM 696 C C . GLY A 1 84 ? -12.249 -13.697 2.138 1.00 92.31 84 GLY A C 1
ATOM 697 O O . GLY A 1 84 ? -12.915 -12.767 1.686 1.00 92.31 84 GLY A O 1
ATOM 698 N N . ASP A 1 85 ? -12.045 -13.859 3.449 1.00 96.31 85 ASP A N 1
ATOM 699 C CA . ASP A 1 85 ? -12.567 -12.919 4.441 1.00 96.31 85 ASP A CA 1
ATOM 700 C C . ASP A 1 85 ? -11.820 -11.585 4.370 1.00 96.31 85 ASP A C 1
ATOM 702 O O . ASP A 1 85 ? -10.596 -11.541 4.217 1.00 96.31 85 ASP A O 1
ATOM 706 N N . ILE A 1 86 ? -12.563 -10.486 4.513 1.00 97.06 86 ILE A N 1
ATOM 707 C CA . ILE A 1 86 ? -12.010 -9.131 4.534 1.00 97.06 86 ILE A CA 1
ATOM 708 C C . ILE A 1 86 ? -12.472 -8.428 5.803 1.00 97.06 86 ILE A C 1
ATOM 710 O O . ILE A 1 86 ? -13.670 -8.330 6.072 1.00 97.06 86 ILE A O 1
ATOM 714 N N . VAL A 1 87 ? -11.516 -7.895 6.556 1.00 97.94 87 VAL A N 1
ATOM 715 C CA . VAL A 1 87 ? -11.755 -7.150 7.796 1.00 97.94 87 VAL A CA 1
ATOM 716 C C . VAL A 1 87 ? -11.145 -5.758 7.704 1.00 97.94 87 VAL A C 1
ATOM 718 O O . VAL A 1 87 ? -10.100 -5.558 7.085 1.00 97.94 87 VAL A O 1
ATOM 721 N N . SER A 1 88 ? -11.791 -4.775 8.326 1.00 98.00 88 SER A N 1
ATOM 722 C CA . SER A 1 88 ? -11.257 -3.415 8.410 1.00 98.00 88 SER A CA 1
ATOM 723 C C . SER A 1 88 ? -10.101 -3.335 9.403 1.00 98.00 88 SER A C 1
ATOM 725 O O . SER A 1 88 ? -10.170 -3.923 10.484 1.00 98.00 88 SER A O 1
ATOM 727 N N . VAL A 1 89 ? -9.097 -2.523 9.082 1.00 98.19 89 VAL A N 1
ATOM 728 C CA . VAL A 1 89 ? -8.106 -2.076 10.067 1.00 98.19 89 VAL A CA 1
ATOM 729 C C . VAL A 1 89 ? -8.795 -1.132 11.053 1.00 98.19 89 VAL A C 1
ATOM 731 O O . VAL A 1 89 ? -9.408 -0.146 10.642 1.00 98.19 89 VAL A O 1
ATOM 734 N N . SER A 1 90 ? -8.725 -1.445 12.347 1.00 97.50 90 SER A N 1
ATOM 735 C CA . SER A 1 90 ? -9.359 -0.668 13.419 1.00 97.50 90 SER A CA 1
ATOM 736 C C . SER A 1 90 ? -8.472 0.454 13.939 1.00 97.50 90 SER A C 1
ATOM 738 O O . SER A 1 90 ? -8.985 1.500 14.332 1.00 97.50 90 SER A O 1
ATOM 740 N N . ASP A 1 91 ? -7.153 0.257 13.931 1.00 97.62 91 ASP A N 1
ATOM 741 C CA . ASP A 1 91 ? -6.205 1.298 14.307 1.00 97.62 91 ASP A CA 1
ATOM 742 C C . ASP A 1 91 ? -4.857 1.148 13.597 1.00 97.62 91 ASP A C 1
ATOM 744 O O . ASP A 1 91 ? -4.470 0.065 13.164 1.00 97.62 91 ASP A O 1
ATOM 748 N N . VAL A 1 92 ? -4.132 2.260 13.488 1.00 97.88 92 VAL A N 1
ATOM 749 C CA . VAL A 1 92 ? -2.783 2.336 12.916 1.00 97.88 92 VAL A CA 1
ATOM 750 C C . VAL A 1 92 ? -1.924 3.238 13.798 1.00 97.88 92 VAL A C 1
ATOM 752 O O . VAL A 1 92 ? -2.236 4.415 14.002 1.00 97.88 92 VAL A O 1
ATOM 755 N N . ASN A 1 93 ? -0.806 2.710 14.282 1.00 96.69 93 ASN A N 1
ATOM 756 C CA . ASN A 1 93 ? 0.220 3.455 15.000 1.00 96.69 93 ASN A CA 1
ATOM 757 C C . ASN A 1 93 ? 1.296 3.937 14.015 1.00 96.69 93 ASN A C 1
ATOM 759 O O . ASN A 1 93 ? 2.421 3.434 13.991 1.00 96.69 93 ASN A O 1
ATOM 763 N N . LEU A 1 94 ? 0.896 4.860 13.137 1.00 93.56 94 LEU A N 1
ATOM 764 C CA . LEU A 1 94 ? 1.751 5.473 12.126 1.00 93.56 94 LEU A CA 1
ATOM 765 C C . LEU A 1 94 ? 1.459 6.968 12.045 1.00 93.56 94 LEU A C 1
ATOM 767 O O . LEU A 1 94 ? 0.378 7.391 11.629 1.00 93.56 94 LEU A O 1
ATOM 771 N N . ASN A 1 95 ? 2.445 7.776 12.409 1.00 89.81 95 ASN A N 1
ATOM 772 C CA . ASN A 1 95 ? 2.319 9.223 12.415 1.00 89.81 95 ASN A CA 1
ATOM 773 C C . ASN A 1 95 ? 3.087 9.821 11.236 1.00 89.81 95 ASN A C 1
ATOM 775 O O . ASN A 1 95 ? 4.288 9.606 11.081 1.00 89.81 95 ASN A O 1
ATOM 779 N N . LEU A 1 96 ? 2.392 10.593 10.395 1.00 88.19 96 LEU A N 1
ATOM 780 C CA . LEU A 1 96 ? 2.999 11.204 9.206 1.00 88.19 96 LEU A CA 1
ATOM 781 C C . LEU A 1 96 ? 4.138 12.166 9.571 1.00 88.19 96 LEU A C 1
ATOM 783 O O . LEU A 1 96 ? 5.166 12.164 8.901 1.00 88.19 96 LEU A O 1
ATOM 787 N N . TRP A 1 97 ? 3.986 12.924 10.660 1.00 86.88 97 TRP A N 1
ATOM 788 C CA . TRP A 1 97 ? 4.987 13.893 11.117 1.00 86.88 97 TRP A CA 1
ATOM 789 C C . TRP A 1 97 ? 6.266 13.238 11.662 1.00 86.88 97 TRP A C 1
ATOM 791 O O . TRP A 1 97 ? 7.316 13.870 11.688 1.00 86.88 97 TRP A O 1
ATOM 801 N N . GLU A 1 98 ? 6.207 11.971 12.079 1.00 88.38 98 GLU A N 1
ATOM 802 C CA . GLU A 1 98 ? 7.387 11.219 12.536 1.00 88.38 98 GLU A CA 1
ATOM 803 C C . GLU A 1 98 ? 8.203 10.664 11.366 1.00 88.38 98 GLU A C 1
ATOM 805 O O . GLU A 1 98 ? 9.392 10.375 11.506 1.00 88.38 98 GLU A O 1
ATOM 810 N N . LEU A 1 99 ? 7.584 10.528 10.192 1.00 84.88 99 LEU A N 1
ATOM 811 C CA . LEU A 1 99 ? 8.224 9.976 9.011 1.00 84.88 99 LEU A CA 1
ATOM 812 C C . LEU A 1 99 ? 8.441 11.061 7.980 1.00 84.88 99 LEU A C 1
ATOM 814 O O . LEU A 1 99 ? 7.536 11.330 7.214 1.00 84.88 99 LEU A O 1
ATOM 818 N N . ALA A 1 100 ? 9.649 11.609 7.856 1.00 75.81 100 ALA A N 1
ATOM 819 C CA . ALA A 1 100 ? 10.046 12.433 6.708 1.00 75.81 100 ALA A CA 1
ATOM 820 C C . ALA A 1 100 ? 9.189 13.703 6.465 1.00 75.81 100 ALA A C 1
ATOM 822 O O . ALA A 1 100 ? 8.909 14.034 5.322 1.00 75.81 100 ALA A O 1
ATOM 823 N N . GLU A 1 101 ? 8.745 14.418 7.504 1.00 80.31 101 GLU A N 1
ATOM 824 C CA . GLU A 1 101 ? 7.956 15.658 7.320 1.00 80.31 101 GLU A CA 1
ATOM 825 C C . GLU A 1 101 ? 8.697 16.717 6.494 1.00 80.31 101 GLU A C 1
ATOM 827 O O . GLU A 1 101 ? 8.139 17.312 5.577 1.00 80.31 101 GLU A O 1
ATOM 832 N N . GLU A 1 102 ? 9.991 16.870 6.761 1.00 80.31 102 GLU A N 1
ATOM 833 C CA . GLU A 1 102 ? 10.847 17.879 6.130 1.00 80.31 102 GLU A CA 1
ATOM 834 C C . GLU A 1 102 ? 11.460 17.417 4.797 1.00 80.31 102 GLU A C 1
ATOM 836 O O . GLU A 1 102 ? 12.161 18.179 4.129 1.00 80.31 102 GLU A O 1
ATOM 841 N N . VAL A 1 103 ? 11.258 16.154 4.402 1.00 75.31 103 VAL A N 1
ATOM 842 C CA . VAL A 1 103 ? 11.895 15.572 3.212 1.00 75.31 103 VAL A CA 1
ATOM 843 C C . VAL A 1 103 ? 10.882 14.831 2.348 1.00 75.31 103 VAL A C 1
ATOM 845 O O . VAL A 1 103 ? 9.985 14.145 2.824 1.00 75.31 103 VAL A O 1
ATOM 848 N N . LYS A 1 104 ? 11.021 14.953 1.027 1.00 72.94 104 LYS A N 1
ATOM 849 C CA . LYS A 1 104 ? 10.045 14.389 0.084 1.00 72.94 104 LYS A CA 1
ATOM 850 C C . LYS A 1 104 ? 9.999 12.856 0.108 1.00 72.94 104 LYS A C 1
ATOM 852 O O . LYS A 1 104 ? 8.941 12.279 -0.135 1.00 72.94 104 LYS A O 1
ATOM 857 N N . ASP A 1 105 ? 11.127 12.214 0.402 1.00 78.56 105 ASP A N 1
ATOM 858 C CA . ASP A 1 105 ? 11.257 10.759 0.370 1.00 78.56 105 ASP A CA 1
ATOM 859 C C . ASP A 1 105 ? 11.128 10.146 1.771 1.00 78.56 105 ASP A C 1
ATOM 861 O O . ASP A 1 105 ? 11.688 10.686 2.727 1.00 78.56 105 ASP A O 1
ATOM 865 N N . PRO A 1 106 ? 10.469 8.980 1.916 1.00 79.50 106 PRO A N 1
ATOM 866 C CA . PRO A 1 106 ? 10.437 8.269 3.187 1.00 79.50 106 PRO A CA 1
ATOM 867 C C . PRO A 1 106 ? 11.854 7.853 3.625 1.00 79.50 106 PRO A C 1
ATOM 869 O O . PRO A 1 106 ? 12.735 7.650 2.770 1.00 79.50 106 PRO A O 1
ATOM 872 N N . PRO A 1 107 ? 12.088 7.691 4.943 1.00 87.25 107 PRO A N 1
ATOM 873 C CA . PRO A 1 107 ? 13.381 7.256 5.458 1.00 87.25 107 PRO A CA 1
ATOM 874 C C . PRO A 1 107 ? 13.758 5.862 4.921 1.00 87.25 107 PRO A C 1
ATOM 876 O O . PRO A 1 107 ? 12.887 5.100 4.498 1.00 87.25 107 PRO A O 1
ATOM 879 N N . PRO A 1 108 ? 15.049 5.480 4.950 1.00 89.38 108 PRO A N 1
ATOM 880 C CA . PRO A 1 108 ? 15.489 4.168 4.469 1.00 89.38 108 PRO A CA 1
ATOM 881 C C . PRO A 1 108 ? 14.845 2.984 5.203 1.00 89.38 108 PRO A C 1
ATOM 883 O O . PRO A 1 108 ? 14.739 1.896 4.644 1.00 89.38 108 PRO A O 1
ATOM 886 N N . PHE A 1 109 ? 14.415 3.187 6.446 1.00 92.06 109 PHE A N 1
ATOM 887 C CA . PHE A 1 109 ? 13.740 2.194 7.270 1.00 92.06 109 PHE A CA 1
ATOM 888 C C . PHE A 1 109 ? 12.657 2.875 8.104 1.00 92.06 109 PHE A C 1
ATOM 890 O O . PHE A 1 109 ? 12.839 4.007 8.554 1.00 92.06 109 PHE A O 1
ATOM 897 N N . TRP A 1 110 ? 11.546 2.181 8.329 1.00 93.75 110 TRP A N 1
ATOM 898 C CA . TRP A 1 110 ? 10.539 2.595 9.301 1.00 93.75 110 TRP A CA 1
ATOM 899 C C . TRP A 1 110 ? 9.759 1.391 9.819 1.00 93.75 110 TRP A C 1
ATOM 901 O O . TRP A 1 110 ? 9.726 0.319 9.207 1.00 93.75 110 TRP A O 1
ATOM 911 N N . THR A 1 111 ? 9.138 1.578 10.974 1.00 95.56 111 THR A N 1
ATOM 912 C CA . THR A 1 111 ? 8.309 0.573 11.630 1.00 95.56 111 THR A CA 1
ATOM 913 C C . THR A 1 111 ? 6.992 1.191 12.034 1.00 95.56 111 THR A C 1
ATOM 915 O O . THR A 1 111 ? 6.953 2.358 12.413 1.00 95.56 111 THR A O 1
ATOM 918 N N . PHE A 1 112 ? 5.935 0.400 11.987 1.00 96.81 112 PHE A N 1
ATOM 919 C CA . PHE A 1 112 ? 4.633 0.786 12.506 1.00 96.81 112 PHE A CA 1
ATOM 920 C C . PHE A 1 112 ? 3.863 -0.459 12.924 1.00 96.81 112 PHE A C 1
ATOM 922 O O . PHE A 1 112 ? 4.257 -1.580 12.597 1.00 96.81 112 PHE A O 1
ATOM 929 N N . SER A 1 113 ? 2.765 -0.267 13.641 1.00 98.19 113 SER A N 1
ATOM 930 C CA . SER A 1 113 ? 1.817 -1.340 13.917 1.00 98.19 113 SER A CA 1
ATOM 931 C C . SER A 1 113 ? 0.419 -0.950 13.476 1.00 98.19 113 SER A C 1
ATOM 933 O O . SER A 1 113 ? 0.102 0.233 13.358 1.00 98.19 113 SER A O 1
ATOM 935 N N . PHE A 1 114 ? -0.419 -1.945 13.230 1.00 98.56 114 PHE A N 1
ATOM 936 C CA . PHE A 1 114 ? -1.842 -1.748 12.999 1.00 98.56 114 PHE A CA 1
ATOM 937 C C . PHE A 1 114 ? -2.638 -2.882 13.635 1.00 98.56 114 PHE A C 1
ATOM 939 O O . PHE A 1 114 ? -2.093 -3.948 13.924 1.00 98.56 114 PHE A O 1
ATOM 946 N N . GLU A 1 115 ? -3.920 -2.640 13.859 1.00 98.56 115 GLU A N 1
ATOM 947 C CA . GLU A 1 115 ? -4.843 -3.603 14.444 1.00 98.56 115 GLU A CA 1
ATOM 948 C C . GLU A 1 115 ? -5.921 -3.986 13.437 1.00 98.56 115 GLU A C 1
ATOM 950 O O . GLU A 1 115 ? -6.488 -3.125 12.763 1.00 98.56 115 GLU A O 1
ATOM 955 N N . ALA A 1 116 ? -6.203 -5.279 13.330 1.00 98.12 116 ALA A N 1
ATOM 956 C CA . ALA A 1 116 ? -7.320 -5.807 12.561 1.00 98.12 116 ALA A CA 1
ATOM 957 C C . ALA A 1 116 ? -7.755 -7.141 13.175 1.00 98.12 116 ALA A C 1
ATOM 959 O O . ALA A 1 116 ? -6.906 -7.932 13.585 1.00 98.12 116 ALA A O 1
ATOM 960 N N . ASP A 1 117 ? -9.065 -7.374 13.255 1.00 96.69 117 ASP A N 1
ATOM 961 C CA . ASP A 1 117 ? -9.645 -8.611 13.808 1.00 96.69 117 ASP A CA 1
ATOM 962 C C . ASP A 1 117 ? -9.141 -8.966 15.224 1.00 96.69 117 ASP A C 1
ATOM 964 O O . ASP A 1 117 ? -8.829 -10.108 15.551 1.00 96.69 117 ASP A O 1
ATOM 968 N N . GLY A 1 118 ? -8.969 -7.949 16.078 1.00 96.62 118 GLY A N 1
ATOM 969 C CA . GLY A 1 118 ? -8.458 -8.127 17.443 1.00 96.62 118 GLY A CA 1
ATOM 970 C C . GLY A 1 118 ? -6.982 -8.540 17.530 1.00 96.62 118 GLY A C 1
ATOM 971 O O . GLY A 1 118 ? -6.505 -8.851 18.622 1.00 96.62 118 GLY A O 1
ATOM 972 N N . GLN A 1 119 ? -6.249 -8.532 16.413 1.00 96.56 119 GLN A N 1
ATOM 973 C CA . GLN A 1 119 ? -4.824 -8.835 16.356 1.00 96.56 119 GLN A CA 1
ATOM 974 C C . GLN A 1 119 ? -3.998 -7.596 16.003 1.00 96.56 119 GLN A C 1
ATOM 976 O O . GLN A 1 119 ? -4.353 -6.815 15.122 1.00 96.56 119 GLN A O 1
ATOM 981 N N . THR A 1 120 ? -2.856 -7.445 16.676 1.00 98.25 120 THR A N 1
ATOM 982 C CA . THR A 1 120 ? -1.850 -6.429 16.360 1.00 98.25 120 THR A CA 1
ATOM 983 C C . THR A 1 120 ? -0.809 -6.996 15.399 1.00 98.25 120 THR A C 1
ATOM 985 O O . THR A 1 120 ? -0.159 -8.002 15.684 1.00 98.25 120 THR A O 1
ATOM 988 N N . TYR A 1 121 ? -0.597 -6.300 14.290 1.00 98.06 121 TYR A N 1
ATOM 989 C CA . TYR A 1 121 ? 0.434 -6.584 13.302 1.00 98.06 121 TYR A CA 1
ATOM 990 C C . TYR A 1 121 ? 1.550 -5.557 13.445 1.00 98.06 121 TYR A C 1
ATOM 992 O O . TYR A 1 121 ? 1.287 -4.359 13.533 1.00 98.06 121 TYR A O 1
ATOM 1000 N N . VAL A 1 122 ? 2.802 -6.012 13.447 1.00 98.19 122 VAL A N 1
ATOM 1001 C CA . VAL A 1 122 ? 3.980 -5.137 13.472 1.00 98.19 122 VAL A CA 1
ATOM 1002 C C . VAL A 1 122 ? 4.676 -5.223 12.124 1.00 98.19 122 VAL A C 1
ATOM 1004 O O . VAL A 1 122 ? 5.111 -6.292 11.703 1.00 98.19 122 VAL A O 1
ATOM 1007 N N . VAL A 1 123 ? 4.791 -4.084 11.449 1.00 97.62 123 VAL A N 1
ATOM 1008 C CA . VAL A 1 123 ? 5.394 -3.969 10.125 1.00 97.62 123 VAL A CA 1
ATOM 1009 C C . VAL A 1 123 ? 6.759 -3.314 10.249 1.00 97.62 123 VAL A C 1
ATOM 1011 O O . VAL A 1 123 ? 6.914 -2.251 10.854 1.00 97.62 123 VAL A O 1
ATOM 1014 N N . ARG A 1 124 ? 7.752 -3.932 9.611 1.00 96.12 124 ARG A N 1
ATOM 1015 C CA . ARG A 1 124 ? 9.067 -3.341 9.376 1.00 96.12 124 ARG A CA 1
ATOM 1016 C C . ARG A 1 124 ? 9.266 -3.179 7.880 1.00 96.12 124 ARG A C 1
ATOM 1018 O O . ARG A 1 124 ? 9.354 -4.163 7.154 1.00 96.12 124 ARG A O 1
ATOM 1025 N N . ALA A 1 125 ? 9.369 -1.936 7.437 1.00 93.25 125 ALA A N 1
ATOM 1026 C CA . ALA A 1 125 ? 9.588 -1.599 6.045 1.00 93.25 125 ALA A CA 1
ATOM 1027 C C . ALA A 1 125 ? 11.020 -1.103 5.832 1.00 93.25 125 ALA A C 1
ATOM 1029 O O . ALA A 1 125 ? 11.612 -0.429 6.679 1.00 93.25 125 ALA A O 1
ATOM 1030 N N . THR A 1 126 ? 11.591 -1.468 4.688 1.00 93.12 126 THR A N 1
ATOM 1031 C CA . THR A 1 126 ? 12.905 -1.008 4.234 1.00 93.12 126 THR A CA 1
ATOM 1032 C C . THR A 1 126 ? 12.756 -0.499 2.812 1.00 93.12 126 THR A C 1
ATOM 1034 O O . THR A 1 126 ? 12.144 -1.158 1.971 1.00 93.12 126 THR A O 1
ATOM 1037 N N . ARG A 1 127 ? 13.288 0.692 2.543 1.00 88.81 127 ARG A N 1
ATOM 1038 C CA . ARG A 1 127 ? 13.226 1.314 1.226 1.00 88.81 127 ARG A CA 1
ATOM 1039 C C . ARG A 1 127 ? 14.155 0.567 0.271 1.00 88.81 127 ARG A C 1
ATOM 1041 O O . ARG A 1 127 ? 15.372 0.652 0.403 1.00 88.81 127 ARG A O 1
ATOM 1048 N N . GLY A 1 128 ? 13.563 -0.160 -0.671 1.00 89.19 128 GLY A N 1
ATOM 1049 C CA . GLY A 1 128 ? 14.266 -0.769 -1.797 1.00 89.19 128 GLY A CA 1
ATOM 1050 C C . GLY A 1 128 ? 14.293 0.172 -3.000 1.00 89.19 128 GLY A C 1
ATOM 1051 O O . GLY A 1 128 ? 14.741 1.315 -2.907 1.00 89.19 128 GLY A O 1
ATOM 1052 N N . THR A 1 129 ? 13.776 -0.308 -4.128 1.00 86.50 129 THR A N 1
ATOM 1053 C CA . THR A 1 129 ? 13.644 0.465 -5.367 1.00 86.50 129 THR A CA 1
ATOM 1054 C C . THR A 1 129 ? 12.683 1.638 -5.189 1.00 86.50 129 THR A C 1
ATOM 1056 O O . THR A 1 129 ? 11.550 1.461 -4.743 1.00 86.50 129 THR A O 1
ATOM 1059 N N . VAL A 1 130 ? 13.124 2.835 -5.580 1.00 83.12 130 VAL A N 1
ATOM 1060 C CA . VAL A 1 130 ? 12.284 4.036 -5.612 1.00 83.12 130 VAL A CA 1
ATOM 1061 C C . VAL A 1 130 ? 11.905 4.314 -7.067 1.00 83.12 130 VAL A C 1
ATOM 1063 O O . VAL A 1 130 ? 12.804 4.497 -7.890 1.00 83.12 130 VAL A O 1
ATOM 1066 N N . PRO A 1 131 ? 10.609 4.330 -7.418 1.00 81.19 131 PRO A N 1
ATOM 1067 C CA . PRO A 1 131 ? 10.193 4.678 -8.768 1.00 81.19 131 PRO A CA 1
ATOM 1068 C C . PRO A 1 131 ? 10.482 6.154 -9.066 1.00 81.19 131 PRO A C 1
ATOM 1070 O O . PRO A 1 131 ? 10.325 7.026 -8.208 1.00 81.19 131 PRO A O 1
ATOM 1073 N N . VAL A 1 132 ? 10.859 6.441 -10.312 1.00 80.31 132 VAL A N 1
ATOM 1074 C CA . VAL A 1 132 ? 10.917 7.812 -10.826 1.00 80.31 132 VAL A CA 1
ATOM 1075 C C . VAL A 1 132 ? 9.525 8.183 -11.312 1.00 80.31 132 VAL A C 1
ATOM 1077 O O . VAL A 1 132 ? 9.020 7.621 -12.283 1.00 80.31 132 VAL A O 1
ATOM 1080 N N . TRP A 1 133 ? 8.894 9.125 -10.621 1.00 74.25 133 TRP A N 1
ATOM 1081 C CA . TRP A 1 133 ? 7.565 9.585 -10.990 1.00 74.25 133 TRP A CA 1
ATOM 1082 C C . TRP A 1 133 ? 7.627 10.770 -11.949 1.00 74.25 133 TRP A C 1
ATOM 1084 O O . TRP A 1 133 ? 8.157 11.830 -11.608 1.00 74.25 133 TRP A O 1
ATOM 1094 N N . TYR A 1 134 ? 6.994 10.622 -13.110 1.00 72.56 134 TYR A N 1
ATOM 1095 C CA . TYR A 1 134 ? 6.750 11.720 -14.040 1.00 72.56 134 TYR A CA 1
ATOM 1096 C C . TYR A 1 134 ? 5.388 12.340 -13.735 1.00 72.56 134 TYR A C 1
ATOM 1098 O O . TYR A 1 134 ? 4.351 11.877 -14.206 1.00 72.56 134 TYR A O 1
ATOM 1106 N N . HIS A 1 135 ? 5.391 13.382 -12.908 1.00 66.81 135 HIS A N 1
ATOM 1107 C CA . HIS A 1 135 ? 4.207 14.202 -12.668 1.00 66.81 135 HIS A CA 1
ATOM 1108 C C . HIS A 1 135 ? 4.310 15.491 -13.479 1.00 66.81 135 HIS A C 1
ATOM 1110 O O . HIS A 1 135 ? 5.369 16.111 -13.508 1.00 66.81 135 HIS A O 1
ATOM 1116 N N . HIS A 1 136 ? 3.205 15.913 -14.093 1.00 64.50 136 HIS A N 1
ATOM 1117 C CA . HIS A 1 136 ? 3.092 17.266 -14.633 1.00 64.50 136 HIS A CA 1
ATOM 1118 C C . HIS A 1 136 ? 3.133 18.290 -13.481 1.00 64.50 136 HIS A C 1
ATOM 1120 O O . HIS A 1 136 ? 2.704 17.977 -12.365 1.00 64.50 136 HIS A O 1
ATOM 1126 N N . ASP A 1 137 ? 3.623 19.505 -13.741 1.00 65.56 137 ASP A N 1
ATOM 1127 C CA . ASP A 1 137 ? 3.792 20.544 -12.707 1.00 65.56 137 ASP A CA 1
ATOM 1128 C C . ASP A 1 137 ? 2.464 20.926 -12.025 1.00 65.56 137 ASP A C 1
ATOM 1130 O O . ASP A 1 137 ? 2.423 21.223 -10.830 1.00 65.56 137 ASP A O 1
ATOM 1134 N N . ASP A 1 138 ? 1.354 20.854 -12.767 1.00 71.62 138 ASP A N 1
ATOM 1135 C CA . ASP A 1 138 ? 0.007 21.024 -12.224 1.00 71.62 138 ASP A CA 1
ATOM 1136 C C . ASP A 1 138 ? -0.535 19.699 -11.665 1.00 71.62 138 ASP A C 1
ATOM 1138 O O . ASP A 1 138 ? -0.944 18.797 -12.398 1.00 71.62 138 ASP A O 1
ATOM 1142 N N . ARG A 1 139 ? -0.565 19.602 -10.333 1.00 68.81 139 ARG A N 1
ATOM 1143 C CA . ARG A 1 139 ? -1.142 18.468 -9.592 1.00 68.81 139 ARG A CA 1
ATOM 1144 C C . ARG A 1 139 ? -2.660 18.596 -9.375 1.00 68.81 139 ARG A C 1
ATOM 1146 O O . ARG A 1 139 ? -3.280 17.701 -8.803 1.00 68.81 139 ARG A O 1
ATOM 1153 N N . GLY A 1 140 ? -3.289 19.686 -9.813 1.00 61.03 140 GLY A N 1
ATOM 1154 C CA . GLY A 1 140 ? -4.707 19.995 -9.612 1.00 61.03 140 GLY A CA 1
ATOM 1155 C C . GLY A 1 140 ? -5.648 19.325 -10.615 1.00 61.03 140 GLY A C 1
ATOM 1156 O O . GLY A 1 140 ? -6.450 20.021 -11.235 1.00 61.03 140 GLY A O 1
ATOM 1157 N N . GLY A 1 141 ? -5.536 18.000 -10.775 1.00 54.66 141 GLY A N 1
ATOM 1158 C CA . GLY A 1 141 ? -6.220 17.182 -11.787 1.00 54.66 141 GLY A CA 1
ATOM 1159 C C . GLY A 1 141 ? -7.574 17.718 -12.279 1.00 54.66 141 GLY A C 1
ATOM 1160 O O . GLY A 1 141 ? -8.548 17.806 -11.527 1.00 54.66 141 GLY A O 1
ATOM 1161 N N . LYS A 1 142 ? -7.649 18.039 -13.576 1.00 55.88 142 LYS A N 1
ATOM 1162 C CA . LYS A 1 142 ? -8.893 18.361 -14.284 1.00 55.88 142 LYS A CA 1
ATOM 1163 C C . LYS A 1 142 ? -9.222 17.225 -15.241 1.00 55.88 142 LYS A C 1
ATOM 1165 O O . LYS A 1 142 ? -8.460 16.957 -16.161 1.00 55.88 142 LYS A O 1
ATOM 1170 N N . VAL A 1 143 ? -10.372 16.597 -15.039 1.00 45.91 143 VAL A N 1
ATOM 1171 C CA . VAL A 1 143 ? -11.014 15.759 -16.054 1.00 45.91 143 VAL A CA 1
ATOM 1172 C C . VAL A 1 143 ? -12.306 16.488 -16.407 1.00 45.91 143 VAL A C 1
ATOM 1174 O O . VAL A 1 143 ? -13.107 16.756 -15.506 1.00 45.91 143 VAL A O 1
ATOM 1177 N N . THR A 1 144 ? -12.416 16.933 -17.660 1.00 44.16 144 THR A N 1
ATOM 1178 C CA . THR A 1 144 ? -13.651 17.480 -18.250 1.00 44.16 144 THR A CA 1
ATOM 1179 C C . THR A 1 144 ? -14.724 16.413 -18.316 1.00 44.16 144 THR A C 1
ATOM 1181 O O . THR A 1 144 ? -14.357 15.280 -18.703 1.00 44.16 144 THR A O 1
#

Organism: NCBI:txid1028688

pLDDT: mean 89.05, std 10.9, range [44.16, 98.56]

Sequence (144 aa):
NHQSHYEQWGELRGTLHVEGHDDQTLYLQCVRDHSFGRRDWRSFHRYIIHFI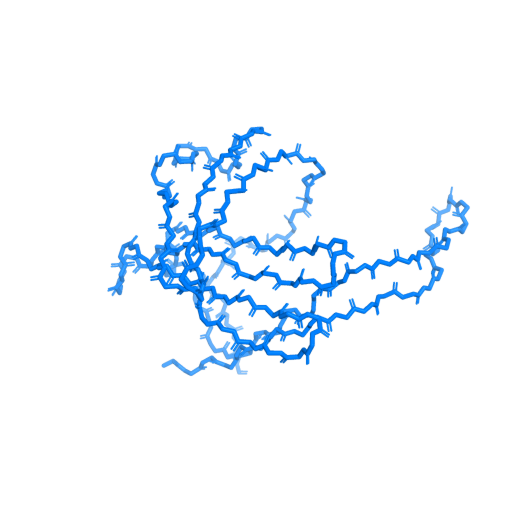YLESGTCVQVGVVCQPNLMSHVKIGYVSYANGDIVSVSDVNLNLWELAEEVKDPPPFWTFSFEADGQTYVVRATRGTVPVWYHHDDRGGKVT

Secondary structure (DSSP, 8-state):
--EEEEEEEEEEEEEE--TTS--EEEEEEEEEEEEEE---GGG-SEEEEEEEE-TTS-EEEEEEEEETTTEEEEEEEEEE-TTS-EEEEEEEE--GGGSSTTSSSPPSEEEEEEEETTEEEEEEEE--PPP-----S--S----

Foldseek 3Di:
DDKDKDKDWDWDWDWDDDPPDDIDTDIDTDMDIDIDDQDFPVQWPDKDWDWDQDPQRKTKIWIWTQRPVPHGTDTWMWIQGPVGDIWTWPDKFDDPVVFQSPHPDTDQKDWIWTDTPNDIDIDIDGDDDDDDDDDDPRSGDDDD

Radius of gyration: 17.37 Å; chains: 1; bounding box: 36×39×44 Å